Protein AF-A0A391NY52-F1 (afdb_monomer_lite)

Sequence (120 aa):
MVEKQEKQEAVLVGVDVGSTTTKIAAFDAGEGVLIPAEILHHAEEGCRTFVILQPFGCLPNHVVGRGISKRLKELYLDAQILPLDYDPDVSFANVENRLQMLIMNQKDATHSSQNSHPHD

Secondary structure (DSSP, 8-state):
-----PPP--EEEEEEETTEEEEEEEE-GGGTTSHHHHHHHHHHTT--EEEEEE-TT-HHIIIIIIHHHHHHHHH-TT-EEEEEE--TTS-HHHHHHHHHHHHHHHHHHHHHHS------

Radius of gyration: 16.07 Å; chains: 1; bounding box: 35×26×60 Å

Organism: NCBI:txid2316025

InterPro domains:
  IPR051805 Dehydratase Activator and Reductase Protein [PTHR32329] (28-108)

pLDDT: mean 72.45, std 16.47, range [34.34, 93.12]

Foldseek 3Di:
DPPDPDDDDFDWDFDDDDPDTATETEDDLPPLVCVVVVLVVVVVVVHQEYEYEDEPPSPSCVCRVVVCPVVVCVVVVSHHYHYAYDYPPDDPVVRVVSVVVSSVVVVVVVVVVPPPDDDD

Structure (mmCIF, N/CA/C/O backbone):
data_AF-A0A391NY52-F1
#
_entry.id   AF-A0A391NY52-F1
#
loop_
_atom_site.group_PDB
_atom_site.id
_atom_site.type_symbol
_atom_site.label_atom_id
_atom_site.label_alt_id
_atom_site.label_comp_id
_atom_site.label_asym_id
_atom_site.label_entity_id
_atom_site.label_seq_id
_atom_site.pdbx_PDB_ins_code
_atom_site.Cartn_x
_atom_site.Cartn_y
_atom_site.Cartn_z
_atom_site.occupancy
_atom_site.B_iso_or_equiv
_atom_site.auth_seq_id
_atom_site.auth_comp_id
_atom_site.auth_asym_id
_atom_site.a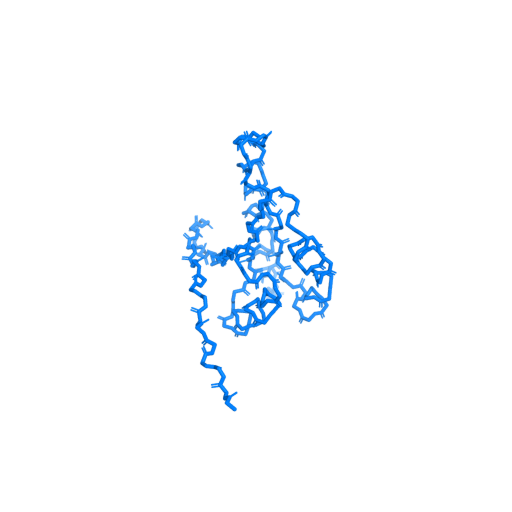uth_atom_id
_atom_site.pdbx_PDB_model_num
ATOM 1 N N . MET A 1 1 ? -17.065 -15.551 -22.137 1.00 34.34 1 MET A N 1
ATOM 2 C CA . MET A 1 1 ? -16.018 -16.332 -21.450 1.00 34.34 1 MET A CA 1
ATOM 3 C C . MET A 1 1 ? -15.647 -15.536 -20.217 1.00 34.34 1 MET A C 1
ATOM 5 O O . MET A 1 1 ? -15.232 -14.401 -20.375 1.00 34.34 1 MET A O 1
ATOM 9 N N . VAL A 1 2 ? -15.950 -16.044 -19.023 1.00 37.88 2 VAL A N 1
ATOM 10 C CA . VAL A 1 2 ? -15.524 -15.414 -17.766 1.00 37.88 2 VAL A CA 1
ATOM 11 C C . VAL A 1 2 ? -14.154 -16.008 -17.476 1.00 37.88 2 VAL A C 1
ATOM 13 O O . VAL A 1 2 ? -14.066 -17.199 -17.175 1.00 37.88 2 VAL A O 1
ATOM 16 N N . GLU A 1 3 ? -13.095 -15.233 -17.690 1.00 41.28 3 GLU A N 1
ATOM 17 C CA . GLU A 1 3 ? -11.753 -15.621 -17.261 1.00 41.28 3 GLU A CA 1
ATOM 18 C C . GLU A 1 3 ? -11.789 -15.835 -15.747 1.00 41.28 3 GLU A C 1
ATOM 20 O O . GLU A 1 3 ? -12.260 -14.986 -14.988 1.00 41.28 3 GLU A O 1
ATOM 25 N N . LYS A 1 4 ? -11.364 -17.023 -15.308 1.00 38.84 4 LYS A N 1
ATOM 26 C CA . LYS A 1 4 ? -11.123 -17.291 -13.894 1.00 38.84 4 LYS A CA 1
ATOM 27 C C . LYS A 1 4 ? -9.991 -16.363 -13.468 1.00 38.84 4 LYS A C 1
ATOM 29 O O . LYS A 1 4 ? -8.848 -16.615 -13.824 1.00 38.84 4 LYS A O 1
ATOM 34 N N . GLN A 1 5 ? -10.324 -15.303 -12.741 1.00 47.66 5 GLN A N 1
ATOM 35 C CA . GLN A 1 5 ? -9.337 -14.477 -12.057 1.00 47.66 5 GLN A CA 1
ATOM 36 C C . GLN A 1 5 ? -8.580 -15.372 -11.070 1.00 47.66 5 GLN A C 1
ATOM 38 O O . GLN A 1 5 ? -9.166 -15.886 -10.113 1.00 47.66 5 GLN A O 1
ATOM 43 N N . GLU A 1 6 ? -7.301 -15.618 -11.341 1.00 50.41 6 GLU A N 1
ATOM 44 C CA . GLU A 1 6 ? -6.398 -16.226 -10.370 1.00 50.41 6 GLU A CA 1
ATOM 45 C C . GLU A 1 6 ? -6.243 -15.252 -9.198 1.00 50.41 6 GLU A C 1
ATOM 47 O O . GLU A 1 6 ? -5.902 -14.086 -9.383 1.00 50.41 6 GLU A O 1
ATOM 52 N N . LYS A 1 7 ? -6.574 -15.712 -7.985 1.00 50.84 7 LYS A N 1
ATOM 53 C CA . LYS A 1 7 ? -6.370 -14.937 -6.758 1.00 50.84 7 LYS A CA 1
ATOM 54 C C . LYS A 1 7 ? -4.870 -14.766 -6.543 1.00 50.84 7 LYS A C 1
ATOM 56 O O . LYS A 1 7 ? -4.170 -15.768 -6.406 1.00 50.84 7 LYS A O 1
ATOM 61 N N . GLN A 1 8 ? -4.402 -13.526 -6.471 1.00 55.44 8 GLN A N 1
ATOM 62 C CA . GLN A 1 8 ? -3.051 -13.240 -6.010 1.00 55.44 8 GLN A CA 1
ATOM 63 C C . GLN A 1 8 ? -3.020 -13.441 -4.485 1.00 55.44 8 GLN A C 1
ATOM 65 O O . GLN A 1 8 ? -3.915 -12.997 -3.763 1.00 55.44 8 GLN A O 1
ATOM 70 N N . GLU A 1 9 ? -2.061 -14.223 -3.992 1.00 53.78 9 GLU A N 1
ATOM 71 C CA . GLU A 1 9 ? -1.967 -14.568 -2.572 1.00 53.78 9 GLU A CA 1
ATOM 72 C C . GLU A 1 9 ? -1.283 -13.418 -1.826 1.00 53.78 9 GLU A C 1
ATOM 74 O O . GLU A 1 9 ? -0.075 -13.214 -1.949 1.00 53.78 9 GLU A O 1
ATOM 79 N N . ALA A 1 10 ? -2.056 -12.635 -1.070 1.00 57.72 10 ALA A N 1
ATOM 80 C CA . ALA A 1 10 ? -1.495 -11.603 -0.209 1.00 57.72 10 ALA A CA 1
ATOM 81 C C . ALA A 1 10 ? -0.597 -12.252 0.850 1.00 57.72 10 ALA A C 1
ATOM 83 O O . ALA A 1 10 ? -1.035 -13.117 1.616 1.00 57.72 10 ALA A O 1
ATOM 84 N N . VAL A 1 11 ? 0.657 -11.808 0.937 1.00 57.06 11 VAL A N 1
ATOM 85 C CA . VAL A 1 11 ? 1.560 -12.293 1.983 1.00 57.06 11 VAL A CA 1
ATOM 86 C C . VAL A 1 11 ? 1.172 -11.601 3.285 1.00 57.06 11 VAL A C 1
ATOM 88 O O . VAL A 1 11 ? 1.433 -10.412 3.475 1.00 57.06 11 VAL A O 1
ATOM 91 N N . LEU A 1 12 ? 0.525 -12.349 4.179 1.00 55.91 12 LEU A N 1
ATOM 92 C CA . LEU A 1 12 ? 0.185 -11.886 5.520 1.00 55.91 12 LEU A CA 1
ATOM 93 C C . LEU A 1 12 ? 1.395 -12.051 6.440 1.00 55.91 12 LEU A C 1
ATOM 95 O O . LEU A 1 12 ? 1.709 -13.146 6.905 1.00 55.91 12 LEU A O 1
ATOM 99 N N . VAL A 1 13 ? 2.061 -10.940 6.734 1.00 59.53 13 VAL A N 1
ATOM 100 C CA . VAL A 1 13 ? 3.155 -10.875 7.700 1.00 59.53 13 VAL A CA 1
ATOM 101 C C . VAL A 1 13 ? 2.583 -10.469 9.055 1.00 59.53 13 VAL A C 1
ATOM 103 O O . VAL A 1 13 ? 2.084 -9.357 9.233 1.00 59.53 13 VAL A O 1
ATOM 106 N N . GLY A 1 14 ? 2.641 -11.379 10.025 1.00 51.94 14 GLY A N 1
ATOM 107 C CA . GLY A 1 14 ? 2.380 -11.055 11.424 1.00 51.94 14 GLY A CA 1
ATOM 108 C C . GLY A 1 14 ? 3.619 -10.420 12.044 1.00 51.94 14 GLY A C 1
ATOM 109 O O . GLY A 1 14 ? 4.652 -11.076 12.150 1.00 51.94 14 GLY A O 1
ATOM 110 N N . VAL A 1 15 ? 3.523 -9.159 12.458 1.00 57.34 15 VAL A N 1
ATOM 111 C CA . VAL A 1 15 ? 4.569 -8.494 13.242 1.00 57.34 15 VAL A CA 1
ATOM 112 C C . VAL A 1 15 ? 4.096 -8.426 14.687 1.00 57.34 15 VAL A C 1
ATOM 114 O O . VAL A 1 15 ? 3.066 -7.814 14.979 1.00 57.34 15 VAL A O 1
ATOM 117 N N . ASP A 1 16 ? 4.829 -9.077 15.587 1.00 48.25 16 ASP A N 1
ATOM 118 C CA . ASP A 1 16 ? 4.562 -9.001 17.020 1.00 48.25 16 ASP A CA 1
ATOM 119 C C . ASP A 1 16 ? 5.165 -7.715 17.590 1.00 48.25 16 ASP A C 1
ATOM 121 O O . ASP A 1 16 ? 6.375 -7.484 17.520 1.00 48.25 16 ASP A O 1
ATOM 125 N N . VAL A 1 17 ? 4.308 -6.834 18.100 1.00 51.03 17 VAL A N 1
ATOM 126 C CA . VAL A 1 17 ? 4.705 -5.527 18.616 1.00 51.03 17 VAL A CA 1
ATOM 127 C C . VAL A 1 17 ? 4.240 -5.422 20.066 1.00 51.03 17 VAL A C 1
ATOM 129 O O . VAL A 1 17 ? 3.239 -4.782 20.378 1.00 51.03 17 VAL A O 1
ATOM 132 N N . GLY A 1 18 ? 4.964 -6.069 20.981 1.00 54.34 18 GLY A N 1
ATOM 133 C CA . GLY A 1 18 ? 4.567 -6.136 22.393 1.00 54.34 18 GLY A CA 1
ATOM 134 C C . GLY A 1 18 ? 3.501 -7.211 22.628 1.00 54.34 18 GLY A C 1
ATOM 135 O O . GLY A 1 18 ? 3.723 -8.353 22.271 1.00 54.34 18 GLY A O 1
ATOM 136 N N . SER A 1 19 ? 2.362 -6.882 23.250 1.00 39.78 19 SER A N 1
ATOM 137 C CA . SER A 1 19 ? 1.252 -7.838 23.452 1.00 39.78 19 SER A CA 1
ATOM 138 C C . SER A 1 19 ? 0.276 -7.924 22.268 1.00 39.78 19 SER A C 1
ATOM 140 O O . SER A 1 19 ? -0.727 -8.632 22.357 1.00 39.78 19 SER A O 1
ATOM 142 N N . THR A 1 20 ? 0.516 -7.173 21.185 1.00 44.22 20 THR A N 1
ATOM 143 C CA . THR A 1 20 ? -0.421 -7.020 20.061 1.00 44.22 20 THR A CA 1
ATOM 144 C C . THR A 1 20 ? 0.235 -7.431 18.745 1.00 44.22 20 THR A C 1
ATOM 146 O O . THR A 1 20 ? 1.230 -6.848 18.314 1.00 44.22 20 THR A O 1
ATOM 149 N N . THR A 1 21 ? -0.362 -8.415 18.073 1.00 60.84 21 THR A N 1
ATOM 150 C CA . THR A 1 21 ? 0.044 -8.851 16.733 1.00 60.84 21 THR A CA 1
ATOM 151 C C . THR A 1 21 ? -0.587 -7.950 15.672 1.00 60.84 21 THR A C 1
ATOM 153 O O . THR A 1 21 ? -1.810 -7.905 15.538 1.00 60.84 21 THR A O 1
ATOM 156 N N . THR A 1 22 ? 0.236 -7.260 14.880 1.00 62.91 22 THR A N 1
ATOM 157 C CA . THR A 1 22 ? -0.217 -6.481 13.717 1.00 62.91 22 THR A CA 1
ATOM 158 C C . THR A 1 22 ? -0.113 -7.332 12.457 1.00 62.91 22 THR A C 1
ATOM 160 O O . THR A 1 22 ? 0.942 -7.896 12.174 1.00 62.91 22 THR A O 1
ATOM 163 N N . LYS A 1 23 ? -1.197 -7.413 11.678 1.00 69.19 23 LYS A N 1
ATOM 164 C CA . LYS A 1 23 ? -1.190 -8.056 10.358 1.00 69.19 23 LYS A CA 1
ATOM 165 C C . LYS A 1 23 ? -0.827 -7.032 9.290 1.00 69.19 23 LYS A C 1
ATOM 167 O O . LYS A 1 23 ? -1.529 -6.031 9.152 1.00 69.19 23 LYS A O 1
ATOM 172 N N . ILE A 1 24 ? 0.231 -7.316 8.540 1.00 72.88 24 ILE A N 1
ATOM 173 C CA . ILE A 1 24 ? 0.640 -6.560 7.361 1.00 72.88 24 ILE A CA 1
ATOM 174 C C . ILE A 1 24 ? 0.349 -7.413 6.132 1.00 72.88 24 ILE A C 1
ATOM 176 O O . ILE A 1 24 ? 0.851 -8.527 6.038 1.00 72.88 24 ILE A O 1
ATOM 180 N N . ALA A 1 25 ? -0.443 -6.897 5.197 1.00 73.88 25 ALA A N 1
ATOM 181 C CA . ALA A 1 25 ? -0.591 -7.514 3.882 1.00 73.88 25 ALA A CA 1
ATOM 182 C C . ALA A 1 25 ? 0.391 -6.865 2.898 1.00 73.88 25 ALA A C 1
ATOM 184 O O . ALA A 1 25 ? 0.436 -5.633 2.800 1.00 73.88 25 ALA A O 1
ATOM 185 N N . ALA A 1 26 ? 1.179 -7.693 2.206 1.00 69.81 26 ALA A N 1
ATOM 186 C CA . ALA A 1 26 ? 2.069 -7.271 1.130 1.00 69.81 26 ALA A CA 1
ATOM 187 C C . ALA A 1 26 ? 1.554 -7.745 -0.235 1.00 69.81 26 ALA A C 1
ATOM 189 O O . ALA A 1 26 ? 1.167 -8.906 -0.385 1.00 69.81 26 ALA A O 1
ATOM 190 N N . PHE A 1 27 ? 1.589 -6.837 -1.211 1.00 71.44 27 PHE A N 1
ATOM 191 C CA . PHE A 1 27 ? 1.106 -7.060 -2.576 1.00 71.44 27 PHE A CA 1
ATOM 192 C C . PHE A 1 27 ? 2.249 -6.917 -3.580 1.00 71.44 27 PHE A C 1
ATOM 194 O O . PHE A 1 27 ? 3.037 -5.970 -3.483 1.00 71.44 27 PHE A O 1
ATOM 201 N N . ASP A 1 28 ? 2.322 -7.853 -4.526 1.00 63.78 28 ASP A N 1
ATOM 202 C CA . ASP A 1 28 ? 3.250 -7.811 -5.657 1.00 63.78 28 ASP A CA 1
ATOM 203 C C . ASP A 1 28 ? 2.635 -7.028 -6.832 1.00 63.78 28 ASP A C 1
ATOM 205 O O . ASP A 1 28 ? 1.423 -6.981 -7.024 1.00 63.78 28 ASP A O 1
ATOM 209 N N . ALA A 1 29 ? 3.482 -6.383 -7.625 1.00 58.25 29 ALA A N 1
ATOM 210 C CA . ALA A 1 29 ? 3.109 -5.420 -8.654 1.00 58.25 29 ALA A CA 1
ATOM 211 C C . ALA A 1 29 ? 2.576 -6.045 -9.959 1.00 58.25 29 ALA A C 1
ATOM 213 O O . ALA A 1 29 ? 2.245 -5.302 -10.887 1.00 58.25 29 ALA A O 1
ATOM 214 N N . GLY A 1 30 ? 2.523 -7.380 -10.053 1.00 57.69 30 GLY A N 1
ATOM 215 C CA . GLY A 1 30 ? 2.232 -8.123 -11.285 1.00 57.69 30 GLY A CA 1
ATOM 216 C C . GLY A 1 30 ? 0.909 -7.750 -11.964 1.00 57.69 30 GLY A C 1
ATOM 217 O O . GLY A 1 30 ? 0.846 -7.749 -13.186 1.00 57.69 30 GLY A O 1
ATOM 218 N N . GLU A 1 31 ? -0.108 -7.356 -11.191 1.00 61.50 31 GLU A N 1
ATOM 219 C CA . GLU A 1 31 ? -1.428 -6.919 -11.677 1.00 61.50 31 GLU A CA 1
ATOM 220 C C . GLU A 1 31 ? -1.941 -5.725 -10.847 1.00 61.50 31 GLU A C 1
ATOM 222 O O . GLU A 1 31 ? -3.032 -5.748 -10.273 1.00 61.50 31 GLU A O 1
ATOM 227 N N . GLY A 1 32 ? -1.143 -4.651 -10.749 1.00 64.19 32 GLY A N 1
ATOM 228 C CA . GLY A 1 32 ? -1.374 -3.513 -9.837 1.00 64.19 32 GLY A CA 1
ATOM 229 C C . GLY A 1 32 ? -2.744 -2.805 -9.919 1.00 64.19 32 GLY A C 1
ATOM 230 O O . GLY A 1 32 ? -3.055 -1.962 -9.080 1.00 64.19 32 GLY A O 1
ATOM 231 N N . VAL A 1 33 ? -3.594 -3.152 -10.891 1.00 69.94 33 VAL A N 1
ATOM 232 C CA . VAL A 1 33 ? -5.004 -2.734 -10.980 1.00 69.94 33 VAL A CA 1
ATOM 233 C C . VAL A 1 33 ? -5.896 -3.328 -9.879 1.00 69.94 33 VAL A C 1
ATOM 235 O O . VAL A 1 33 ? -6.914 -2.717 -9.551 1.00 69.94 33 VAL A O 1
ATOM 238 N N . LEU A 1 34 ? -5.529 -4.473 -9.288 1.00 77.94 34 LEU A N 1
ATOM 239 C CA . LEU A 1 34 ? -6.336 -5.171 -8.272 1.00 77.94 34 LEU A CA 1
ATOM 240 C C . LEU A 1 34 ? -6.014 -4.783 -6.821 1.00 77.94 34 LEU A C 1
ATOM 242 O O . LEU A 1 34 ? -6.830 -5.041 -5.937 1.00 77.94 34 LEU A O 1
ATOM 246 N N . ILE A 1 35 ? -4.910 -4.070 -6.584 1.00 80.75 35 ILE A N 1
ATOM 247 C CA . ILE A 1 35 ? -4.482 -3.580 -5.260 1.00 80.75 35 ILE A CA 1
ATOM 248 C C . ILE A 1 35 ? -5.636 -2.965 -4.429 1.00 80.75 35 ILE A C 1
ATOM 250 O O . ILE A 1 35 ? -5.778 -3.320 -3.259 1.00 80.75 35 ILE A O 1
ATOM 254 N N . PRO A 1 36 ? -6.503 -2.076 -4.970 1.00 84.56 36 PRO A N 1
ATOM 255 C CA . PRO A 1 36 ? -7.636 -1.545 -4.215 1.00 84.56 36 PRO A CA 1
ATOM 256 C C . PRO A 1 36 ? -8.581 -2.626 -3.697 1.00 84.56 36 PRO A C 1
ATOM 258 O O . PRO A 1 36 ? -9.032 -2.544 -2.559 1.00 84.56 36 PRO A O 1
ATOM 261 N N . ALA A 1 37 ? -8.914 -3.603 -4.541 1.00 85.69 37 ALA A N 1
ATOM 262 C CA . ALA A 1 37 ? -9.881 -4.638 -4.206 1.00 85.69 37 ALA A CA 1
ATOM 263 C C . ALA A 1 37 ? -9.347 -5.539 -3.088 1.00 85.69 37 ALA A C 1
ATOM 265 O O . ALA A 1 37 ? -10.085 -5.878 -2.167 1.00 85.69 37 ALA A O 1
ATOM 266 N N . GLU A 1 38 ? -8.058 -5.863 -3.126 1.00 82.56 38 GLU A N 1
ATOM 267 C CA . GLU A 1 38 ? -7.409 -6.696 -2.113 1.00 82.56 38 GLU A CA 1
ATOM 268 C C . GLU A 1 38 ? -7.246 -5.964 -0.778 1.00 82.56 38 GLU A C 1
ATOM 270 O O . GLU A 1 38 ? -7.512 -6.541 0.279 1.00 82.56 38 GLU A O 1
ATOM 275 N N . ILE A 1 39 ? -6.896 -4.671 -0.807 1.00 86.44 39 ILE A N 1
ATOM 276 C CA . ILE A 1 39 ? -6.868 -3.844 0.406 1.00 86.44 39 ILE A CA 1
ATOM 277 C C . ILE A 1 39 ? -8.258 -3.785 1.039 1.00 86.44 39 ILE A C 1
ATOM 279 O O . ILE A 1 39 ? -8.371 -3.965 2.248 1.00 86.44 39 ILE A O 1
ATOM 283 N N . LEU A 1 40 ? -9.315 -3.562 0.249 1.00 88.00 40 LEU A N 1
ATOM 284 C CA . LEU A 1 40 ? -10.688 -3.546 0.760 1.00 88.00 40 LEU A CA 1
ATOM 285 C C . LEU A 1 40 ? -11.073 -4.898 1.370 1.00 88.00 40 LEU A C 1
ATOM 287 O O . LEU A 1 40 ? -11.544 -4.933 2.502 1.00 88.00 40 LEU A O 1
ATOM 291 N N . HIS A 1 41 ? -10.804 -6.000 0.667 1.00 85.69 41 HIS A N 1
ATOM 292 C CA . HIS A 1 41 ? -11.101 -7.348 1.148 1.00 85.69 41 HIS A CA 1
ATOM 293 C C . HIS A 1 41 ? -10.440 -7.637 2.503 1.00 85.69 41 HIS A C 1
ATOM 295 O O . HIS A 1 41 ? -11.108 -8.039 3.453 1.00 85.69 41 HIS A O 1
ATOM 301 N N . HIS A 1 42 ? -9.143 -7.363 2.640 1.00 84.25 42 HIS A N 1
ATOM 302 C CA . HIS A 1 42 ? -8.445 -7.588 3.906 1.00 84.25 42 HIS A CA 1
ATOM 303 C C . HIS A 1 42 ? -8.791 -6.549 4.977 1.00 84.25 42 HIS A C 1
ATOM 305 O O . HIS A 1 42 ? -8.737 -6.853 6.172 1.00 84.25 42 HIS A O 1
ATOM 311 N N . ALA A 1 43 ? -9.179 -5.333 4.589 1.00 86.88 43 ALA A N 1
ATOM 312 C CA . ALA A 1 43 ? -9.715 -4.353 5.523 1.00 86.88 43 ALA A CA 1
ATOM 313 C C . ALA A 1 43 ? -11.061 -4.808 6.110 1.00 86.88 43 ALA A C 1
ATOM 315 O O . ALA A 1 43 ? -11.299 -4.634 7.307 1.00 86.88 43 ALA A O 1
ATOM 316 N N . GLU A 1 44 ? -11.922 -5.467 5.341 1.00 86.56 44 GLU A N 1
ATOM 317 C CA . GLU A 1 44 ? -13.138 -6.093 5.880 1.00 86.56 44 GLU A CA 1
ATOM 318 C C . GLU A 1 44 ? -12.812 -7.190 6.910 1.00 86.56 44 GLU A C 1
ATOM 320 O O . GLU A 1 44 ? -13.501 -7.310 7.922 1.00 86.56 44 GLU A O 1
ATOM 325 N N . GLU A 1 45 ? -11.702 -7.910 6.733 1.00 85.75 45 GLU A N 1
ATOM 326 C CA . GLU A 1 45 ? -11.211 -8.944 7.660 1.00 85.75 45 GLU A CA 1
ATOM 327 C C . GLU A 1 45 ? -10.426 -8.396 8.872 1.00 85.75 45 GLU A C 1
ATOM 329 O O . GLU A 1 45 ? -9.902 -9.160 9.689 1.00 85.75 45 GLU A O 1
ATOM 334 N N . GLY A 1 46 ? -10.332 -7.070 9.012 1.00 82.44 46 GLY A N 1
ATOM 335 C CA . GLY A 1 46 ? -9.686 -6.411 10.152 1.00 82.44 46 GLY A CA 1
ATOM 336 C C . GLY A 1 46 ? -8.200 -6.087 9.969 1.00 82.44 46 GLY A C 1
ATOM 337 O O . GLY A 1 46 ? -7.560 -5.630 10.914 1.00 82.44 46 GLY A O 1
ATOM 338 N N . CYS A 1 47 ? -7.625 -6.273 8.777 1.00 84.00 47 CYS A N 1
ATOM 339 C CA . CYS A 1 47 ? -6.288 -5.760 8.480 1.00 84.00 47 CYS A CA 1
ATOM 340 C C . CYS A 1 47 ? -6.334 -4.230 8.354 1.00 84.00 47 CYS A C 1
ATOM 342 O O . CYS A 1 47 ? -7.223 -3.669 7.714 1.00 84.00 47 CYS A O 1
ATOM 344 N N . ARG A 1 48 ? -5.396 -3.531 8.995 1.00 86.81 48 ARG A N 1
ATOM 345 C CA . ARG A 1 48 ? -5.311 -2.060 8.949 1.00 86.81 48 ARG A CA 1
ATOM 346 C C . ARG A 1 48 ? -3.972 -1.548 8.461 1.00 86.81 48 ARG A C 1
ATOM 348 O O . ARG A 1 48 ? -3.832 -0.351 8.260 1.00 86.81 48 ARG A O 1
ATOM 355 N N . THR A 1 49 ? -3.003 -2.427 8.242 1.00 88.81 49 THR A N 1
ATOM 356 C CA . THR A 1 49 ? -1.667 -2.041 7.799 1.00 88.81 49 THR A CA 1
ATOM 357 C C . THR A 1 49 ? -1.338 -2.763 6.506 1.00 88.81 49 THR A C 1
ATOM 359 O O . THR A 1 49 ? -1.348 -3.988 6.446 1.00 88.81 49 THR A O 1
ATOM 362 N N . PHE A 1 50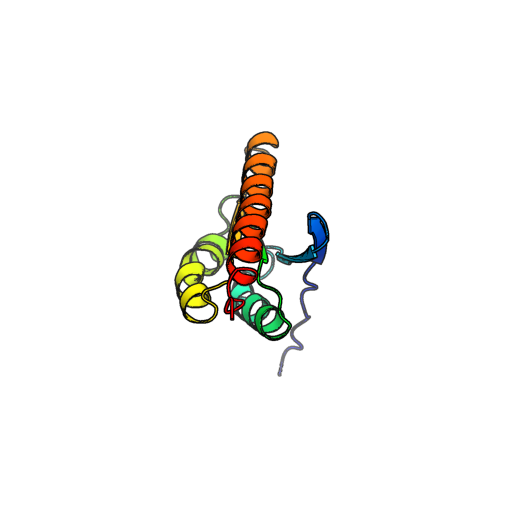 ? -1.032 -1.998 5.468 1.00 87.44 50 PHE A N 1
ATOM 363 C CA . PHE A 1 50 ? -0.810 -2.492 4.118 1.00 87.44 50 PHE A CA 1
ATOM 364 C C . PHE A 1 50 ? 0.526 -1.973 3.602 1.00 87.44 50 PHE A C 1
ATOM 366 O O . PHE A 1 50 ? 0.816 -0.779 3.708 1.00 87.44 50 PHE A O 1
ATOM 373 N N . VAL A 1 51 ? 1.329 -2.859 3.021 1.00 88.31 51 VAL A N 1
ATOM 374 C CA . VAL A 1 51 ? 2.568 -2.503 2.328 1.00 88.31 51 VAL A CA 1
ATOM 375 C C . VAL A 1 51 ? 2.401 -2.851 0.857 1.00 88.31 51 VAL A C 1
ATOM 377 O O . VAL A 1 51 ? 2.063 -3.975 0.507 1.00 88.31 51 VAL A O 1
ATOM 380 N N . ILE A 1 52 ? 2.635 -1.883 -0.019 1.00 85.75 52 ILE A N 1
ATOM 381 C CA . ILE A 1 52 ? 2.610 -2.094 -1.465 1.00 85.75 52 ILE A CA 1
ATOM 382 C C . ILE A 1 52 ? 4.061 -2.083 -1.922 1.00 85.75 52 ILE A C 1
ATOM 384 O O . ILE A 1 52 ? 4.684 -1.019 -1.937 1.00 85.75 52 ILE A O 1
ATOM 388 N N . LEU A 1 53 ? 4.600 -3.253 -2.259 1.00 83.38 53 LEU A N 1
ATOM 389 C CA . LEU A 1 53 ? 5.944 -3.349 -2.814 1.00 83.38 53 LEU A CA 1
ATOM 390 C C . LEU A 1 53 ? 5.890 -2.875 -4.263 1.00 83.38 53 LEU A C 1
ATOM 392 O O . LEU A 1 53 ? 5.084 -3.358 -5.058 1.00 83.38 53 LEU A O 1
ATOM 396 N N . GLN A 1 54 ? 6.708 -1.885 -4.605 1.00 76.81 54 GLN A N 1
ATOM 397 C CA . GLN A 1 54 ? 6.754 -1.345 -5.956 1.00 76.81 54 GLN A CA 1
ATOM 398 C C . GLN A 1 54 ? 8.170 -1.435 -6.530 1.00 76.81 54 GLN A C 1
ATOM 400 O O . GLN A 1 54 ? 9.114 -0.994 -5.874 1.00 76.81 54 GLN A O 1
ATOM 405 N N . PRO A 1 55 ? 8.321 -1.999 -7.739 1.00 77.81 55 PRO A N 1
ATOM 406 C CA . PRO A 1 55 ? 9.543 -1.860 -8.506 1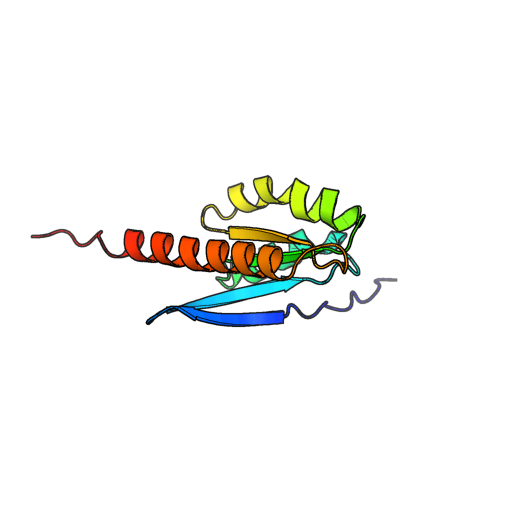.00 77.81 55 PRO A CA 1
ATOM 407 C C . PRO A 1 55 ? 9.561 -0.511 -9.237 1.00 77.81 55 PRO A C 1
ATOM 409 O O . PRO A 1 55 ? 8.523 0.137 -9.443 1.00 77.81 55 PRO A O 1
ATOM 412 N N . PHE A 1 56 ? 10.745 -0.118 -9.687 1.00 75.25 56 PHE A N 1
ATOM 413 C CA . PHE A 1 56 ? 11.001 1.150 -10.341 1.00 75.25 56 PHE A CA 1
ATOM 414 C C . PHE A 1 56 ? 10.125 1.314 -11.583 1.00 75.25 56 PHE A C 1
ATOM 416 O O . PHE A 1 56 ? 10.028 0.432 -12.437 1.00 75.25 56 PHE A O 1
ATOM 423 N N . GLY A 1 57 ? 9.490 2.480 -11.707 1.00 69.81 57 GLY A N 1
ATOM 424 C CA . GLY A 1 57 ? 8.727 2.838 -12.903 1.00 69.81 57 GLY A CA 1
ATOM 425 C C . GLY A 1 57 ? 7.423 2.056 -13.110 1.00 69.81 57 GLY A C 1
ATOM 426 O O . GLY A 1 57 ? 6.841 2.148 -14.192 1.00 69.81 57 GLY A O 1
ATOM 427 N N . CYS A 1 58 ? 6.921 1.322 -12.109 1.00 76.19 58 CYS A N 1
ATOM 428 C CA . CYS A 1 58 ? 5.637 0.628 -12.21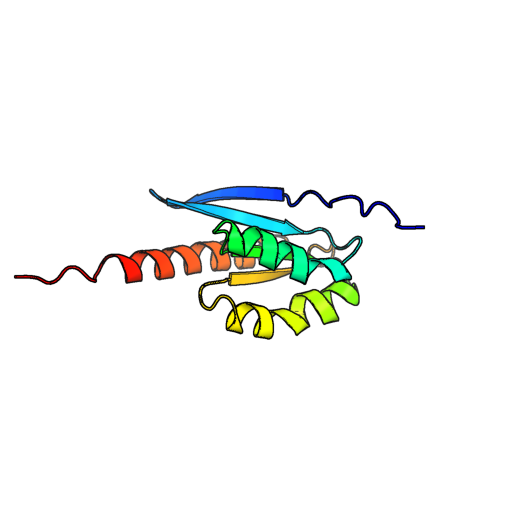3 1.00 76.19 58 CYS A CA 1
ATOM 429 C C . CYS A 1 58 ? 4.458 1.619 -12.192 1.00 76.19 58 CYS A C 1
ATOM 431 O O . CYS A 1 58 ? 3.966 2.030 -11.137 1.00 76.19 58 CYS A O 1
ATOM 433 N N . LEU A 1 59 ? 3.993 2.008 -13.384 1.00 74.12 59 LEU A N 1
ATOM 434 C CA . LEU A 1 59 ? 2.871 2.933 -13.571 1.00 74.12 59 LEU A CA 1
ATOM 435 C C . LEU A 1 59 ? 1.581 2.475 -12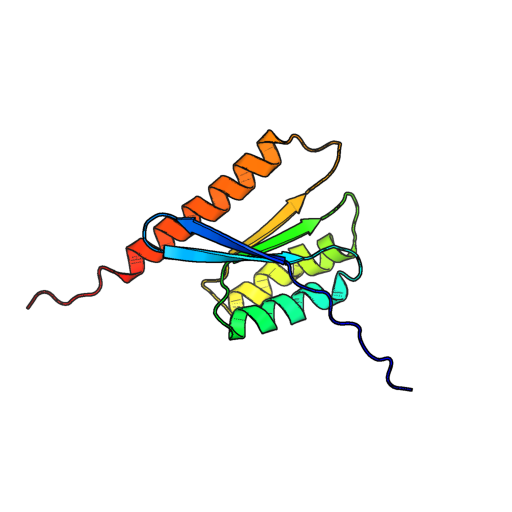.857 1.00 74.12 59 LEU A C 1
ATOM 437 O O . LEU A 1 59 ? 0.954 3.328 -12.224 1.00 74.12 59 LEU A O 1
ATOM 441 N N . PRO A 1 60 ? 1.198 1.178 -12.868 1.00 71.38 60 PRO A N 1
ATOM 442 C CA . PRO A 1 60 ? 0.102 0.682 -12.040 1.00 71.38 60 PRO A CA 1
ATOM 443 C C . PRO A 1 60 ? 0.281 1.007 -10.554 1.00 71.38 60 PRO A C 1
ATOM 445 O O . PRO A 1 60 ? -0.613 1.592 -9.958 1.00 71.38 60 PRO A O 1
ATOM 448 N N . ASN A 1 61 ? 1.445 0.757 -9.954 1.00 71.38 61 ASN A N 1
ATOM 449 C CA . ASN A 1 61 ? 1.656 1.046 -8.529 1.00 71.38 61 ASN A CA 1
ATOM 450 C C . ASN A 1 61 ? 1.695 2.550 -8.226 1.00 71.38 61 ASN A C 1
ATOM 452 O O . ASN A 1 61 ? 1.239 2.989 -7.167 1.00 71.38 61 ASN A O 1
ATOM 456 N N . HIS A 1 62 ? 2.170 3.365 -9.167 1.00 74.12 62 HIS A N 1
ATOM 457 C CA . HIS A 1 62 ? 2.152 4.818 -9.023 1.00 74.12 62 HIS A CA 1
ATOM 458 C C . HIS A 1 62 ? 0.740 5.408 -9.115 1.00 74.12 62 HIS A C 1
ATOM 460 O O . HIS A 1 62 ? 0.339 6.195 -8.256 1.00 74.12 62 HIS A O 1
ATOM 466 N N . VAL A 1 63 ? -0.032 5.033 -10.135 1.00 74.50 63 VAL A N 1
ATOM 467 C CA . VAL A 1 63 ? -1.386 5.564 -10.351 1.00 74.50 63 VAL A CA 1
ATOM 468 C C . VAL A 1 63 ? -2.375 4.930 -9.381 1.00 74.50 63 VAL A C 1
ATOM 470 O O . VAL A 1 63 ? -3.154 5.632 -8.742 1.00 74.50 63 VAL A O 1
ATOM 473 N N . VAL A 1 64 ? -2.329 3.608 -9.249 1.00 73.38 64 VAL A N 1
ATOM 474 C CA . VAL A 1 64 ? -3.260 2.836 -8.433 1.00 73.38 64 VAL A CA 1
ATOM 475 C C . VAL A 1 64 ? -2.772 2.812 -6.990 1.00 73.38 64 VAL A C 1
ATOM 477 O O . VAL A 1 64 ? -3.409 3.428 -6.151 1.00 73.38 64 VAL A O 1
ATOM 480 N N . GLY A 1 65 ? -1.612 2.233 -6.681 1.00 70.94 65 GLY A N 1
ATOM 481 C CA . GLY A 1 65 ? -1.122 2.124 -5.296 1.00 70.94 65 GLY A CA 1
ATOM 482 C C . GLY A 1 65 ? -1.035 3.467 -4.553 1.00 70.94 65 GLY A C 1
ATOM 483 O O . GLY A 1 65 ? -1.657 3.661 -3.501 1.00 70.94 65 GLY A O 1
ATOM 484 N N . ARG A 1 66 ? -0.317 4.447 -5.115 1.00 77.38 66 ARG A N 1
ATOM 485 C CA . ARG A 1 66 ? -0.168 5.772 -4.486 1.00 77.38 66 ARG A CA 1
ATOM 486 C C . ARG A 1 66 ? -1.384 6.676 -4.700 1.00 77.38 66 ARG A C 1
ATOM 488 O O . ARG A 1 66 ? -1.778 7.376 -3.766 1.00 77.38 66 ARG A O 1
ATOM 495 N N . GLY A 1 67 ? -1.994 6.662 -5.886 1.00 80.19 67 GLY A N 1
ATOM 496 C CA . GLY A 1 67 ? -3.114 7.552 -6.212 1.00 80.19 67 GLY A CA 1
ATOM 497 C C . GLY A 1 67 ? -4.414 7.226 -5.471 1.00 80.19 67 GLY A C 1
ATOM 498 O O . GLY A 1 67 ? -5.119 8.145 -5.053 1.00 80.19 67 GLY A O 1
ATOM 499 N N . ILE A 1 68 ? -4.715 5.948 -5.217 1.00 83.38 68 ILE A N 1
ATOM 500 C CA . ILE A 1 68 ? -5.958 5.548 -4.528 1.00 83.38 68 ILE A CA 1
ATOM 501 C C . ILE A 1 68 ? -5.850 5.614 -3.004 1.00 83.38 68 ILE A C 1
ATOM 503 O O . ILE A 1 68 ? -6.872 5.591 -2.319 1.00 83.38 68 ILE A O 1
ATOM 507 N N . SER A 1 69 ? -4.628 5.675 -2.461 1.00 84.81 69 SER A N 1
ATOM 508 C CA . SER A 1 69 ? -4.364 5.579 -1.019 1.00 84.81 69 SER A CA 1
ATOM 509 C C . SER A 1 69 ? -5.201 6.573 -0.210 1.00 84.81 69 SER A C 1
ATOM 511 O O . SER A 1 69 ? -5.700 6.245 0.863 1.00 84.81 69 SER A O 1
ATOM 513 N N . LYS A 1 70 ? -5.407 7.786 -0.741 1.00 85.88 70 LYS A N 1
ATOM 514 C CA . LYS A 1 70 ? -6.268 8.795 -0.111 1.00 85.88 70 LYS A CA 1
ATOM 515 C C . LYS A 1 70 ? -7.720 8.323 -0.011 1.00 85.88 70 LYS A C 1
ATOM 517 O O . LYS A 1 70 ? -8.321 8.442 1.049 1.00 85.88 70 LYS A O 1
ATOM 522 N N . ARG A 1 71 ? -8.267 7.762 -1.092 1.00 88.12 71 ARG A N 1
ATOM 523 C CA . ARG A 1 71 ? -9.655 7.296 -1.140 1.00 88.12 71 ARG A CA 1
ATOM 524 C C . ARG A 1 71 ? -9.881 6.084 -0.237 1.00 88.12 71 ARG A C 1
ATOM 526 O O . ARG A 1 71 ? -10.910 6.013 0.421 1.00 88.12 71 ARG A O 1
ATOM 533 N N . LEU A 1 72 ? -8.913 5.171 -0.158 1.00 87.12 72 LEU A N 1
ATOM 534 C CA . LEU A 1 72 ? -8.976 4.035 0.768 1.00 87.12 72 LEU A CA 1
ATOM 535 C C . LEU A 1 72 ? -8.985 4.490 2.232 1.00 87.12 72 LEU A C 1
ATOM 537 O O . LEU A 1 72 ? -9.773 3.978 3.019 1.00 87.12 72 LEU A O 1
ATOM 541 N N . LYS A 1 73 ? -8.192 5.511 2.580 1.00 87.62 73 LYS A N 1
ATOM 542 C CA . LYS A 1 73 ? -8.208 6.116 3.922 1.00 87.62 73 LYS A CA 1
ATOM 543 C C . LYS A 1 73 ? -9.514 6.838 4.260 1.00 87.62 73 LYS A C 1
ATOM 545 O O . LYS A 1 73 ? -9.846 6.970 5.427 1.00 87.62 73 LYS A O 1
ATOM 550 N N . GLU A 1 74 ? -10.270 7.307 3.271 1.00 89.88 74 GLU A N 1
ATOM 551 C CA . GLU A 1 74 ? -11.610 7.866 3.513 1.00 89.88 74 GLU A CA 1
ATOM 552 C C . GLU A 1 74 ? -12.637 6.776 3.862 1.00 89.88 74 GLU A C 1
ATOM 554 O O . GLU A 1 74 ? -13.628 7.068 4.525 1.00 89.88 74 GLU A O 1
ATOM 559 N N . LEU A 1 75 ? -12.409 5.533 3.423 1.00 89.25 75 LEU A N 1
ATOM 560 C CA . LEU A 1 75 ? -13.256 4.379 3.745 1.00 89.25 75 LEU A CA 1
ATOM 561 C C . LEU A 1 75 ? -12.839 3.722 5.068 1.00 89.25 75 LEU A C 1
ATOM 563 O O . LEU A 1 75 ? -13.695 3.363 5.871 1.00 89.25 75 LEU A O 1
ATOM 567 N N . TYR A 1 76 ? -11.531 3.614 5.303 1.00 89.38 76 TYR A N 1
ATOM 568 C CA . TYR A 1 76 ? -10.933 3.064 6.518 1.00 89.38 76 TYR A CA 1
ATOM 569 C C . TYR A 1 76 ? -9.949 4.082 7.095 1.00 89.38 76 TYR A C 1
ATOM 571 O O . TYR A 1 76 ? -8.779 4.128 6.711 1.00 89.38 76 TYR A O 1
ATOM 579 N N . LEU A 1 77 ? -10.442 4.932 8.000 1.00 86.25 77 LEU A N 1
ATOM 580 C CA . LEU A 1 77 ? -9.692 6.074 8.542 1.00 86.25 77 LEU A CA 1
ATOM 581 C C . LEU A 1 77 ? -8.447 5.655 9.340 1.00 86.25 77 LEU A C 1
ATOM 583 O O . LEU A 1 77 ? -7.472 6.399 9.422 1.00 86.25 77 LEU A O 1
ATOM 587 N N . ASP A 1 78 ? -8.488 4.455 9.906 1.00 85.88 78 ASP A N 1
ATOM 588 C CA . ASP A 1 78 ? -7.429 3.805 10.671 1.00 85.88 78 ASP A CA 1
ATOM 589 C C . ASP A 1 78 ? -6.452 3.000 9.795 1.00 85.88 78 ASP A C 1
ATOM 591 O O . ASP A 1 78 ? -5.458 2.477 10.302 1.00 85.88 78 ASP A O 1
ATOM 595 N N . ALA A 1 79 ? -6.681 2.920 8.478 1.00 88.06 79 ALA A N 1
ATOM 596 C CA . ALA A 1 79 ? -5.795 2.196 7.578 1.00 88.06 79 ALA A CA 1
ATOM 597 C C . ALA A 1 79 ? -4.478 2.951 7.319 1.00 88.06 79 ALA A C 1
ATOM 599 O O . ALA A 1 79 ? -4.439 4.094 6.844 1.00 88.06 79 ALA A O 1
ATOM 600 N N . GLN A 1 80 ? -3.361 2.268 7.545 1.00 88.75 80 GLN A N 1
ATOM 601 C CA . GLN A 1 80 ? -2.029 2.691 7.143 1.00 88.75 80 GLN A CA 1
ATOM 602 C C . GLN A 1 80 ? -1.608 1.945 5.884 1.00 88.75 80 GLN A C 1
ATOM 604 O O . GLN A 1 80 ? -1.575 0.722 5.848 1.00 88.75 80 GLN A O 1
ATOM 609 N N . ILE A 1 81 ? -1.274 2.703 4.843 1.00 88.44 81 ILE A N 1
ATOM 610 C CA . ILE A 1 81 ? -0.845 2.173 3.549 1.00 88.44 81 ILE A CA 1
ATOM 611 C C . ILE A 1 81 ? 0.534 2.758 3.259 1.00 88.44 81 ILE A C 1
ATOM 613 O O . ILE A 1 81 ? 0.682 3.985 3.218 1.00 88.44 81 ILE A O 1
ATOM 617 N N . LEU A 1 82 ? 1.527 1.889 3.082 1.00 89.12 82 LEU A N 1
ATOM 618 C CA . LEU A 1 82 ? 2.910 2.233 2.771 1.00 89.12 82 LEU A CA 1
ATOM 619 C C . LEU A 1 82 ? 3.280 1.710 1.378 1.00 89.12 82 LEU A C 1
ATOM 621 O O . LEU A 1 82 ? 3.554 0.522 1.225 1.00 89.12 82 LEU A O 1
ATOM 625 N N . PRO A 1 83 ? 3.356 2.585 0.367 1.00 86.19 83 PRO A N 1
ATOM 626 C CA . PRO A 1 83 ? 4.105 2.292 -0.848 1.00 86.19 83 PRO A CA 1
ATOM 627 C C . PRO A 1 83 ? 5.602 2.202 -0.515 1.00 86.19 83 PRO A C 1
ATOM 629 O O . PRO A 1 83 ? 6.159 3.140 0.068 1.00 86.19 83 PRO A O 1
ATOM 632 N N . LEU A 1 84 ? 6.238 1.082 -0.852 1.00 87.38 84 LEU A N 1
ATOM 633 C CA . LEU A 1 84 ? 7.629 0.780 -0.525 1.00 87.38 84 LEU A CA 1
ATOM 634 C C . LEU A 1 84 ? 8.396 0.390 -1.789 1.00 87.38 84 LEU A C 1
ATOM 636 O O . LEU A 1 84 ? 8.120 -0.645 -2.392 1.00 87.38 84 LEU A O 1
ATOM 640 N N . ASP A 1 85 ? 9.353 1.233 -2.170 1.00 86.38 85 ASP A N 1
ATOM 641 C CA . ASP A 1 85 ? 10.231 0.988 -3.314 1.00 86.38 85 ASP A CA 1
ATOM 642 C C . ASP A 1 85 ? 11.224 -0.124 -2.950 1.00 86.38 85 ASP A C 1
ATOM 644 O O . ASP A 1 85 ? 11.992 0.019 -1.993 1.00 86.38 85 ASP A O 1
ATOM 648 N N . TYR A 1 86 ? 11.189 -1.235 -3.685 1.00 85.31 86 TYR A N 1
ATOM 649 C CA . TYR A 1 86 ? 12.127 -2.345 -3.516 1.00 85.31 86 TYR A CA 1
ATOM 650 C C . TYR A 1 86 ? 12.920 -2.546 -4.803 1.00 85.31 86 TYR A C 1
ATOM 652 O O . TYR A 1 86 ? 12.674 -3.461 -5.586 1.00 85.31 86 TYR A O 1
ATOM 660 N N . ASP A 1 87 ? 13.873 -1.641 -5.004 1.00 84.56 87 ASP A N 1
ATOM 661 C CA . ASP A 1 87 ? 14.727 -1.578 -6.183 1.00 84.56 87 ASP A CA 1
ATOM 662 C C . ASP A 1 87 ? 16.199 -1.737 -5.806 1.00 84.56 87 ASP A C 1
ATOM 664 O O . ASP A 1 87 ? 16.593 -1.330 -4.710 1.00 84.56 87 ASP A O 1
ATOM 668 N N . PRO A 1 88 ? 17.049 -2.253 -6.714 1.00 83.56 88 PRO A N 1
ATOM 669 C CA . PRO A 1 88 ? 18.487 -2.365 -6.464 1.00 83.56 88 PRO A CA 1
ATOM 670 C C . PRO A 1 88 ? 19.162 -1.008 -6.198 1.00 83.56 88 PRO A C 1
ATOM 672 O O . PRO A 1 88 ? 20.190 -0.962 -5.526 1.00 83.56 88 PRO A O 1
ATOM 675 N N . ASP A 1 89 ? 18.576 0.089 -6.690 1.00 85.56 89 ASP A N 1
ATOM 676 C CA . ASP A 1 89 ? 19.077 1.456 -6.499 1.00 85.56 89 ASP A CA 1
ATOM 677 C C . ASP A 1 89 ? 18.612 2.094 -5.173 1.00 85.56 89 ASP A C 1
ATOM 679 O O . ASP A 1 89 ? 19.104 3.157 -4.780 1.00 85.56 89 ASP A O 1
ATOM 683 N N . VAL A 1 90 ? 17.673 1.461 -4.458 1.00 86.88 90 VAL A N 1
ATOM 684 C CA . VAL A 1 90 ? 17.184 1.914 -3.150 1.00 86.88 90 VAL A CA 1
ATOM 685 C C . VAL A 1 90 ? 17.996 1.239 -2.049 1.00 86.88 90 VAL A C 1
ATOM 687 O O . VAL A 1 90 ? 18.173 0.024 -2.020 1.00 86.88 90 VAL A O 1
ATOM 690 N N . SER A 1 91 ? 18.499 2.025 -1.094 1.00 91.56 91 SER A N 1
ATOM 691 C CA . SER A 1 91 ? 19.280 1.462 0.006 1.00 91.56 91 SER A CA 1
ATOM 692 C C . SER A 1 91 ? 18.409 0.628 0.948 1.00 91.56 91 SER A C 1
ATOM 694 O O . SER A 1 91 ? 17.307 1.033 1.321 1.00 91.56 91 SER A O 1
ATOM 696 N N . PHE A 1 92 ? 18.945 -0.496 1.431 1.00 90.62 92 PHE A N 1
ATOM 697 C CA . PHE A 1 92 ? 18.284 -1.309 2.460 1.00 90.62 92 PHE A CA 1
ATOM 698 C C . PHE A 1 92 ? 17.913 -0.491 3.702 1.00 90.62 92 PHE A C 1
ATOM 700 O O . PHE A 1 92 ? 16.813 -0.633 4.224 1.00 90.62 92 PHE A O 1
ATOM 707 N N . ALA A 1 93 ? 18.771 0.450 4.109 1.00 91.88 93 ALA A N 1
ATOM 708 C CA . ALA A 1 93 ? 18.475 1.361 5.212 1.00 91.88 93 ALA A CA 1
ATOM 709 C C . ALA A 1 93 ? 17.219 2.219 4.957 1.00 91.88 93 ALA A C 1
ATOM 711 O O . ALA A 1 93 ? 16.483 2.529 5.890 1.00 91.88 93 ALA A O 1
ATOM 712 N N . ASN A 1 94 ? 16.937 2.613 3.710 1.00 88.88 94 ASN A N 1
ATOM 713 C CA . ASN A 1 94 ? 15.703 3.329 3.383 1.00 88.88 94 ASN A CA 1
ATOM 714 C C . ASN A 1 94 ? 14.472 2.436 3.581 1.00 88.88 94 ASN A C 1
ATOM 716 O O . ASN A 1 94 ? 13.503 2.867 4.210 1.00 88.88 94 ASN A O 1
ATOM 720 N N . VAL A 1 95 ? 14.546 1.195 3.096 1.00 89.69 95 VAL A N 1
ATOM 721 C CA . VAL A 1 95 ? 13.487 0.187 3.234 1.00 89.69 95 VAL A CA 1
ATOM 722 C C . VAL A 1 95 ? 13.204 -0.090 4.713 1.00 89.69 95 VAL A C 1
ATOM 724 O O . VAL A 1 95 ? 12.060 0.007 5.159 1.00 89.69 95 VAL A O 1
ATOM 727 N N . GLU A 1 96 ? 14.252 -0.343 5.500 1.00 92.06 96 GLU A N 1
ATOM 728 C CA . GLU A 1 96 ? 14.153 -0.599 6.939 1.00 92.06 96 GLU A CA 1
ATOM 729 C C . GLU A 1 96 ? 13.560 0.586 7.700 1.00 92.06 96 GLU A C 1
ATOM 731 O O . GLU A 1 96 ? 12.620 0.402 8.471 1.00 92.06 96 GLU A O 1
ATOM 736 N N . ASN A 1 97 ? 14.035 1.810 7.452 1.00 92.88 97 ASN A N 1
ATOM 737 C CA . ASN A 1 97 ? 13.518 3.002 8.127 1.00 92.88 97 ASN A CA 1
ATOM 738 C C . ASN A 1 97 ? 12.019 3.206 7.852 1.00 92.88 97 ASN A C 1
ATOM 740 O O . ASN A 1 97 ? 11.259 3.548 8.757 1.00 92.88 97 ASN A O 1
ATOM 744 N N . ARG A 1 98 ? 11.565 2.968 6.615 1.00 93.12 98 ARG A N 1
ATOM 745 C CA . ARG A 1 98 ? 10.147 3.090 6.236 1.00 93.12 98 ARG A CA 1
ATOM 746 C C . ARG A 1 98 ? 9.282 2.039 6.932 1.00 93.12 98 ARG A C 1
ATOM 748 O O . ARG A 1 98 ? 8.213 2.379 7.440 1.00 93.12 98 ARG A O 1
ATOM 755 N N . LEU A 1 99 ? 9.752 0.793 6.999 1.00 89.38 99 LEU A N 1
ATOM 756 C CA . LEU A 1 99 ? 9.067 -0.284 7.717 1.00 89.38 99 LEU A CA 1
ATOM 757 C C . LEU A 1 99 ? 9.042 -0.039 9.231 1.00 89.38 99 LEU A C 1
ATOM 759 O O . LEU A 1 99 ? 8.000 -0.211 9.860 1.00 89.38 99 LEU A O 1
ATOM 763 N N . GLN A 1 100 ? 10.145 0.429 9.818 1.00 87.81 100 GLN A N 1
ATOM 764 C CA . GLN A 1 100 ? 10.199 0.798 11.234 1.00 87.81 100 GLN A CA 1
ATOM 765 C C . GLN A 1 100 ? 9.197 1.909 11.554 1.00 87.81 100 GLN A C 1
ATOM 767 O O . GLN A 1 100 ? 8.430 1.775 12.504 1.00 87.81 100 GLN A O 1
ATOM 772 N N . MET A 1 101 ? 9.137 2.963 10.734 1.00 88.19 101 MET A N 1
ATOM 773 C CA . MET A 1 101 ? 8.155 4.039 10.902 1.00 88.19 101 MET A CA 1
ATOM 774 C C . MET A 1 101 ? 6.712 3.528 10.816 1.00 88.19 101 MET A C 1
ATOM 776 O O . MET A 1 101 ? 5.872 3.946 11.611 1.00 88.19 101 MET A O 1
ATOM 780 N N . LEU A 1 102 ? 6.419 2.608 9.890 1.00 87.19 102 LEU A N 1
ATOM 781 C CA . LEU A 1 102 ? 5.098 1.983 9.779 1.00 87.19 102 LEU A CA 1
ATOM 782 C C . LEU A 1 102 ? 4.720 1.243 11.069 1.00 87.19 102 LEU A C 1
ATOM 784 O O . LEU A 1 102 ? 3.637 1.444 11.610 1.00 87.19 102 LEU A O 1
ATOM 788 N N . ILE A 1 103 ? 5.640 0.433 11.595 1.00 83.19 103 ILE A N 1
ATOM 789 C CA . ILE A 1 103 ? 5.430 -0.342 12.822 1.00 83.19 103 ILE A CA 1
ATOM 790 C C . ILE A 1 103 ? 5.276 0.577 14.041 1.00 83.19 103 ILE A C 1
ATOM 792 O O . ILE A 1 103 ? 4.429 0.328 14.896 1.00 83.19 103 ILE A O 1
ATOM 796 N N . MET A 1 104 ? 6.074 1.643 14.145 1.00 81.25 104 MET A N 1
ATOM 797 C CA . MET A 1 104 ? 6.001 2.591 15.263 1.00 81.25 104 MET A CA 1
ATOM 798 C C . MET A 1 104 ? 4.660 3.332 15.290 1.00 81.25 104 MET A C 1
ATOM 800 O O . MET A 1 104 ? 4.034 3.397 16.344 1.00 81.25 104 MET A O 1
ATOM 804 N N . ASN A 1 105 ? 4.159 3.775 14.133 1.00 80.56 105 ASN A N 1
ATOM 805 C CA . ASN A 1 105 ? 2.868 4.462 14.039 1.00 80.56 105 ASN A CA 1
ATOM 806 C C . ASN A 1 105 ? 1.674 3.576 14.451 1.00 80.56 105 ASN A C 1
ATOM 808 O O . ASN A 1 105 ? 0.634 4.100 14.849 1.00 80.56 105 ASN A O 1
ATOM 812 N N . GLN A 1 106 ? 1.782 2.247 14.349 1.00 71.62 106 GLN A N 1
ATOM 813 C CA . GLN A 1 106 ? 0.749 1.321 14.841 1.00 71.62 106 GLN A CA 1
ATOM 814 C C . GLN A 1 106 ? 0.710 1.247 16.374 1.00 71.62 106 GLN A C 1
ATOM 816 O O . GLN A 1 106 ? -0.368 1.115 16.964 1.00 71.62 106 GLN A O 1
ATOM 821 N N . LYS A 1 107 ? 1.864 1.385 17.042 1.00 60.97 107 LYS A N 1
ATOM 822 C CA . LYS A 1 107 ? 1.935 1.408 18.514 1.00 60.97 107 LYS A CA 1
ATOM 823 C C . LYS A 1 107 ? 1.156 2.593 19.081 1.00 60.97 107 LYS A C 1
ATOM 825 O O . LYS A 1 107 ? 0.372 2.424 20.014 1.00 60.97 107 LYS A O 1
ATOM 830 N N . ASP A 1 108 ? 1.309 3.764 18.468 1.00 61.44 108 ASP A N 1
ATOM 831 C CA . ASP A 1 108 ? 0.657 5.001 18.912 1.00 61.44 108 ASP A CA 1
ATOM 832 C C . ASP A 1 108 ? -0.873 4.958 18.729 1.00 61.44 108 ASP A C 1
ATOM 834 O O . ASP A 1 108 ? -1.633 5.389 19.604 1.00 61.44 108 ASP A O 1
ATOM 838 N N . ALA A 1 109 ? -1.347 4.367 17.626 1.00 60.94 109 ALA A N 1
ATOM 839 C CA . ALA A 1 109 ? -2.775 4.145 17.380 1.00 60.94 109 ALA A CA 1
ATOM 840 C C . ALA A 1 109 ? -3.406 3.165 18.392 1.00 60.94 109 ALA A C 1
ATOM 842 O O . ALA A 1 109 ? -4.566 3.311 18.781 1.00 60.94 109 ALA A O 1
ATOM 843 N N . THR A 1 110 ? -2.633 2.187 18.871 1.00 58.03 110 THR A N 1
ATOM 844 C CA . THR A 1 110 ? -3.107 1.196 19.851 1.00 58.03 110 THR A CA 1
ATOM 845 C C . THR A 1 110 ? -3.182 1.787 21.265 1.00 58.03 110 THR A C 1
ATOM 847 O O . THR A 1 110 ? -4.152 1.550 21.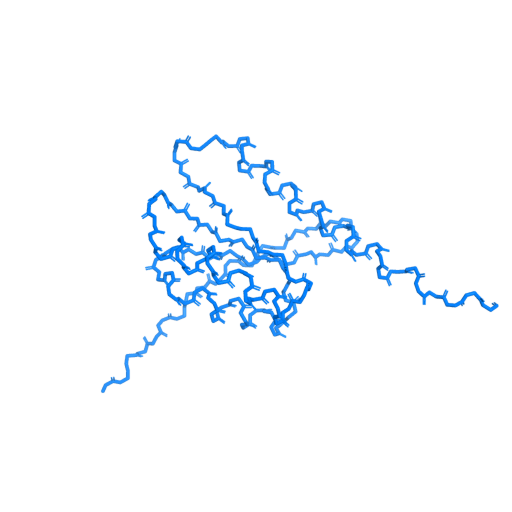988 1.00 58.03 110 THR A O 1
ATOM 850 N N . HIS A 1 111 ? -2.212 2.623 21.655 1.00 52.59 111 HIS A N 1
ATOM 851 C CA . HIS A 1 111 ? -2.189 3.273 22.973 1.00 52.59 111 HIS A CA 1
ATOM 852 C C . HIS A 1 111 ? -3.320 4.289 23.188 1.00 52.59 111 HIS A C 1
ATOM 854 O O . HIS A 1 111 ? -3.812 4.441 24.306 1.00 52.59 111 HIS A O 1
ATOM 860 N N . SER A 1 112 ? -3.774 4.960 22.130 1.00 50.62 112 SER A N 1
ATOM 861 C CA . SER A 1 112 ? -4.861 5.946 22.208 1.00 50.62 112 SER A CA 1
ATOM 862 C C . SER A 1 112 ? -6.244 5.317 22.439 1.00 50.62 112 SER A C 1
ATOM 864 O O . SER A 1 112 ? -7.119 5.970 23.006 1.00 50.62 112 SER A O 1
ATOM 866 N N . SER A 1 113 ? -6.434 4.036 22.105 1.00 49.09 113 SER A N 1
ATOM 867 C CA . SER A 1 113 ? -7.709 3.327 22.307 1.00 49.09 113 SER A CA 1
ATOM 868 C C . SER A 1 113 ? -7.910 2.783 23.733 1.00 49.09 113 SER A C 1
ATOM 870 O O . SER A 1 113 ? -9.037 2.467 24.106 1.00 49.09 113 SER A O 1
ATOM 872 N N . GLN A 1 114 ? -6.862 2.706 24.565 1.00 46.91 114 GLN A N 1
ATOM 873 C CA . GLN A 1 114 ? -6.953 2.147 25.927 1.00 46.91 114 GLN A CA 1
ATOM 874 C C . GLN A 1 114 ? -7.263 3.173 27.032 1.00 46.91 114 GLN A C 1
ATOM 876 O O . GLN A 1 114 ? -7.563 2.777 28.154 1.00 46.91 114 GLN A O 1
ATOM 881 N N . ASN A 1 115 ? -7.256 4.476 26.736 1.00 44.72 115 ASN A N 1
ATOM 882 C CA . ASN A 1 115 ? -7.419 5.528 27.752 1.00 44.72 115 ASN A CA 1
ATOM 883 C C . ASN A 1 115 ? -8.862 6.054 27.912 1.00 44.72 115 ASN A C 1
ATOM 885 O O . ASN A 1 115 ? -9.070 7.134 28.458 1.00 44.72 115 ASN A O 1
ATOM 889 N N . SER A 1 116 ? -9.864 5.307 27.437 1.00 44.22 116 SER A N 1
ATOM 890 C CA . SER A 1 116 ? -11.292 5.669 27.505 1.00 44.22 116 SER A CA 1
ATOM 891 C C . SER A 1 116 ? -12.077 4.885 28.569 1.00 44.22 116 SER A C 1
ATOM 893 O O . SER A 1 116 ? -13.261 4.606 28.393 1.00 44.22 116 SER A O 1
ATOM 895 N N . HIS A 1 117 ? -11.447 4.532 29.695 1.00 42.66 117 HIS A N 1
ATOM 896 C CA . HIS A 1 117 ? -12.203 4.110 30.878 1.00 42.66 117 HIS A CA 1
ATOM 897 C C . HIS A 1 117 ? -12.693 5.356 31.637 1.00 42.66 117 HIS A C 1
ATOM 899 O O . HIS A 1 117 ? -11.859 6.187 32.007 1.00 42.66 117 HIS A O 1
ATOM 905 N N . PRO A 1 118 ? -14.007 5.518 31.887 1.00 47.28 118 PRO A N 1
ATOM 906 C CA . PRO A 1 118 ? -14.482 6.531 32.815 1.00 47.28 118 PRO A CA 1
ATOM 907 C C . PRO A 1 118 ? -13.955 6.162 34.204 1.00 47.28 118 PRO A C 1
ATOM 909 O O . PRO A 1 118 ? -14.239 5.077 34.707 1.00 47.28 118 PRO A O 1
ATOM 912 N N . HIS A 1 119 ? -13.154 7.043 34.797 1.00 46.78 119 HIS A N 1
ATOM 913 C CA . HIS A 1 119 ? -12.948 7.029 36.238 1.00 46.78 119 HIS A CA 1
ATOM 914 C C . HIS A 1 119 ? -14.266 7.467 36.884 1.00 46.78 119 HIS A C 1
ATOM 916 O O . HIS A 1 119 ? -14.613 8.646 36.803 1.00 46.78 119 HIS A O 1
ATOM 922 N N . ASP A 1 120 ? -14.988 6.510 37.461 1.00 40.75 120 ASP A N 1
ATOM 923 C CA . ASP A 1 120 ? -15.980 6.733 38.519 1.00 40.75 120 ASP A CA 1
ATOM 924 C C . ASP A 1 120 ? -15.347 6.294 39.850 1.00 40.75 120 ASP A C 1
ATOM 926 O O . ASP A 1 120 ? -14.686 5.223 39.856 1.00 40.75 120 ASP A O 1
#